Protein AF-A0A0G1M0Q3-F1 (afdb_monomer_lite)

Sequence (100 aa):
MPIDRPAWVKDKKVADDFEAIQVKRWDDYKDFKTDDGCYALIKIHWDRGEIGVAICDYSHTILKEFVGRRPQDLYTAIFDYSEKHSKNWFKRLDHAAYLG

Radius of gyration: 18.29 Å; chains: 1; bounding box: 44×38×35 Å

Foldseek 3Di:
DFDPDDPVCPPPDDDPPDTDDDDDDDDCVPNDDDDQAWAWDWDQPPVVCKIKIFTAHPVRDGPDIDIGNDLVVRLVVVVVVCVVVVGPRDPDPVRSVVSD

Secondary structure (DSSP, 8-state):
-EEPPPGGGTTS---TT--EE-PPPP-TTTT----SS-EEEEEEETTTTEEEEEEE-TT--EEEEEEESSHHHHHHHHHHHHHHTT--S-SSHHHHGGG-

Structure (mmCIF, N/CA/C/O backbone):
data_AF-A0A0G1M0Q3-F1
#
_entry.id   AF-A0A0G1M0Q3-F1
#
loop_
_atom_site.group_PDB
_atom_site.id
_atom_site.type_symbol
_atom_site.label_atom_id
_atom_site.label_alt_id
_atom_site.label_comp_id
_atom_site.label_asym_id
_atom_site.label_entity_id
_atom_site.label_seq_id
_atom_site.pdbx_PDB_ins_code
_atom_site.Cartn_x
_atom_site.Cartn_y
_atom_site.Cartn_z
_atom_site.occupancy
_atom_site.B_iso_or_equiv
_atom_site.auth_seq_id
_atom_site.auth_comp_id
_atom_site.auth_asym_id
_atom_site.auth_atom_id
_atom_site.pdbx_PDB_model_num
ATOM 1 N N . MET A 1 1 ? 23.450 9.496 4.280 1.00 64.94 1 MET A N 1
ATOM 2 C CA . MET A 1 1 ? 24.601 10.207 3.689 1.00 64.94 1 MET A CA 1
ATOM 3 C C . MET A 1 1 ? 24.497 10.028 2.187 1.00 64.94 1 MET A C 1
ATOM 5 O O . MET A 1 1 ? 24.170 8.908 1.788 1.00 64.94 1 MET A O 1
ATOM 9 N N . PRO A 1 2 ? 24.706 11.085 1.392 1.00 73.69 2 PRO A N 1
ATOM 10 C CA . PRO A 1 2 ? 24.759 10.965 -0.058 1.00 73.69 2 PRO A CA 1
ATOM 11 C C . PRO A 1 2 ? 25.852 9.972 -0.467 1.00 73.69 2 PRO A C 1
ATOM 13 O O . PRO A 1 2 ? 26.902 9.916 0.175 1.00 73.69 2 PRO A O 1
ATOM 16 N N . ILE A 1 3 ? 25.589 9.180 -1.501 1.00 84.56 3 ILE A N 1
ATOM 17 C CA . ILE A 1 3 ? 26.564 8.282 -2.127 1.00 84.56 3 ILE A CA 1
ATOM 18 C C . ILE A 1 3 ? 26.848 8.720 -3.559 1.00 84.56 3 ILE A C 1
ATOM 20 O O . ILE A 1 3 ? 26.095 9.499 -4.151 1.00 84.56 3 ILE A O 1
ATOM 24 N N . ASP A 1 4 ? 27.930 8.189 -4.123 1.00 86.81 4 ASP A N 1
ATOM 25 C CA . ASP A 1 4 ? 28.280 8.420 -5.519 1.00 86.81 4 ASP A CA 1
ATOM 26 C C . ASP A 1 4 ? 27.137 8.031 -6.458 1.00 86.81 4 ASP A C 1
ATOM 28 O O . ASP A 1 4 ? 26.412 7.052 -6.243 1.00 86.81 4 ASP A O 1
ATOM 32 N N . ARG A 1 5 ? 26.997 8.802 -7.542 1.00 83.44 5 ARG A N 1
ATOM 33 C CA . ARG A 1 5 ? 25.952 8.571 -8.540 1.00 83.44 5 ARG A CA 1
ATOM 34 C C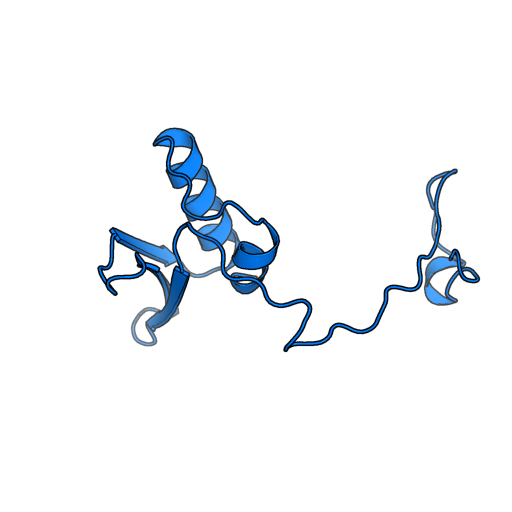 . ARG A 1 5 ? 26.075 7.152 -9.112 1.00 83.44 5 ARG A C 1
ATOM 36 O O . ARG A 1 5 ? 27.122 6.811 -9.677 1.00 83.44 5 ARG A O 1
ATOM 43 N N . PRO A 1 6 ? 25.013 6.333 -9.025 1.00 85.19 6 PRO A N 1
ATOM 44 C CA . PRO A 1 6 ? 25.081 4.960 -9.485 1.00 85.19 6 PRO A CA 1
ATOM 45 C C . PRO A 1 6 ? 25.230 4.898 -11.008 1.00 85.19 6 PRO A C 1
ATOM 47 O O . PRO A 1 6 ? 24.746 5.755 -11.748 1.00 85.19 6 PRO A O 1
ATOM 50 N N . ALA A 1 7 ? 25.925 3.862 -11.486 1.00 86.38 7 ALA A N 1
ATOM 51 C CA . ALA A 1 7 ? 26.364 3.771 -12.879 1.00 86.38 7 ALA A CA 1
ATOM 52 C C . ALA A 1 7 ? 25.221 3.844 -13.906 1.00 86.38 7 ALA A C 1
ATOM 54 O O . ALA A 1 7 ? 25.419 4.390 -14.986 1.00 86.38 7 ALA A O 1
ATOM 55 N N . TRP A 1 8 ? 24.031 3.353 -13.553 1.00 85.94 8 TRP A N 1
ATOM 56 C CA . TRP A 1 8 ? 22.853 3.316 -14.425 1.00 85.94 8 TRP A CA 1
ATOM 57 C C . TRP A 1 8 ? 22.203 4.689 -14.675 1.00 85.94 8 TRP A C 1
ATOM 59 O O . TRP A 1 8 ? 21.345 4.804 -15.545 1.00 85.94 8 TRP A O 1
ATOM 69 N N . VAL A 1 9 ? 22.597 5.717 -13.915 1.00 87.62 9 VAL A N 1
ATOM 70 C CA . VAL A 1 9 ? 22.051 7.084 -14.018 1.00 87.62 9 VAL A CA 1
ATOM 71 C C . VAL A 1 9 ? 22.990 8.006 -14.802 1.00 87.62 9 VAL A C 1
ATOM 73 O O . VAL A 1 9 ? 22.624 9.125 -15.145 1.00 87.62 9 VAL A O 1
ATOM 76 N N . LYS A 1 10 ? 24.214 7.555 -15.109 1.00 81.69 10 LYS A N 1
ATOM 77 C CA . LYS A 1 10 ? 25.269 8.391 -15.707 1.00 81.69 10 LYS A CA 1
ATOM 78 C C . LYS A 1 10 ? 24.886 8.996 -17.060 1.00 81.69 10 LYS A C 1
ATOM 80 O O . LYS A 1 10 ? 25.366 10.071 -17.394 1.00 81.69 10 LYS A O 1
ATOM 85 N N . ASP A 1 11 ? 24.044 8.312 -17.825 1.00 89.19 11 ASP A N 1
ATOM 86 C CA . ASP A 1 11 ? 23.584 8.701 -19.159 1.00 89.19 11 ASP A CA 1
ATOM 87 C C . ASP A 1 11 ? 22.171 9.317 -19.155 1.00 89.19 11 ASP A C 1
ATOM 89 O O . ASP A 1 11 ? 21.600 9.573 -20.217 1.00 89.19 11 ASP A O 1
ATOM 93 N N . LYS A 1 12 ? 21.576 9.540 -17.975 1.00 88.12 12 LYS A N 1
ATOM 94 C CA . LYS A 1 12 ? 20.202 10.036 -17.834 1.00 88.12 12 LYS A CA 1
ATOM 95 C C . LYS A 1 12 ? 20.182 11.529 -17.521 1.00 88.12 12 LYS A C 1
ATOM 97 O O . LYS A 1 12 ? 21.043 12.049 -16.816 1.00 88.12 12 LYS A O 1
ATOM 102 N N . LYS A 1 13 ? 19.156 12.222 -18.024 1.00 93.44 13 LYS A N 1
ATOM 103 C CA . LYS A 1 13 ? 18.840 13.582 -17.569 1.00 93.44 13 LYS A CA 1
ATOM 104 C C . LYS A 1 13 ? 18.267 13.486 -16.157 1.00 93.44 13 LYS A C 1
ATOM 106 O O . LYS A 1 13 ? 17.294 12.764 -15.951 1.00 93.44 13 LYS A O 1
ATOM 111 N N . VAL A 1 14 ? 18.874 14.196 -15.215 1.00 91.94 14 VAL A N 1
ATOM 112 C CA . VAL A 1 14 ? 18.458 14.245 -13.808 1.00 91.94 14 VAL A CA 1
ATOM 113 C C . VAL A 1 14 ? 18.137 15.679 -13.403 1.00 91.94 14 VAL A C 1
ATOM 115 O O . VAL A 1 14 ? 18.565 16.614 -14.079 1.00 91.94 14 VAL A O 1
ATOM 118 N N . ALA A 1 15 ? 17.373 15.838 -12.324 1.00 92.00 15 ALA A N 1
ATOM 119 C CA . ALA A 1 15 ? 17.126 17.136 -11.706 1.00 92.00 15 ALA A CA 1
ATOM 120 C C . ALA A 1 15 ? 18.410 17.710 -11.074 1.00 92.00 15 ALA A C 1
ATOM 122 O O . ALA A 1 15 ? 19.343 16.961 -10.763 1.00 92.00 15 ALA A O 1
ATOM 123 N N . ASP A 1 16 ? 18.447 19.029 -10.877 1.00 90.50 16 ASP A N 1
ATOM 124 C CA . ASP A 1 16 ? 19.617 19.739 -10.337 1.00 90.50 16 ASP A CA 1
ATOM 125 C C . ASP A 1 16 ? 19.947 19.324 -8.893 1.00 90.50 16 ASP A C 1
ATOM 127 O O . ASP A 1 16 ? 21.110 19.320 -8.492 1.00 90.50 16 ASP A O 1
ATOM 131 N N . ASP A 1 17 ? 18.935 18.912 -8.134 1.00 90.56 17 ASP A N 1
ATOM 132 C CA . ASP A 1 17 ? 19.008 18.455 -6.746 1.00 90.56 17 ASP A CA 1
ATOM 133 C C . ASP A 1 17 ? 19.084 16.923 -6.610 1.00 90.56 17 ASP A C 1
ATOM 135 O O . ASP A 1 17 ? 18.909 16.382 -5.520 1.00 90.56 17 ASP A O 1
ATOM 139 N N . PHE A 1 18 ? 19.365 16.199 -7.700 1.00 90.81 18 PHE A N 1
ATOM 140 C CA . PHE A 1 18 ? 19.455 14.743 -7.654 1.00 90.81 18 PHE A CA 1
ATOM 141 C C . PHE A 1 18 ? 20.575 14.262 -6.719 1.00 90.81 18 PHE A C 1
ATOM 143 O O . PHE A 1 18 ? 21.768 14.453 -6.989 1.00 90.81 18 PHE A O 1
ATOM 150 N N . GLU A 1 19 ? 20.182 13.516 -5.687 1.00 92.25 19 GLU A N 1
ATOM 151 C CA . GLU A 1 19 ? 21.076 12.796 -4.789 1.00 92.25 19 GLU A CA 1
ATOM 152 C C . GLU A 1 19 ? 20.736 11.302 -4.718 1.00 92.25 19 GLU A C 1
ATOM 154 O O . GLU A 1 19 ? 19.577 10.889 -4.742 1.00 92.25 19 GLU A O 1
ATOM 159 N N . ALA A 1 20 ? 21.771 10.468 -4.612 1.00 88.31 20 ALA A N 1
ATOM 160 C CA . ALA A 1 20 ? 21.609 9.062 -4.275 1.00 88.31 20 ALA A CA 1
ATOM 161 C C . ALA A 1 20 ? 21.786 8.904 -2.762 1.00 88.31 20 ALA A C 1
ATOM 163 O O . ALA A 1 20 ? 22.830 9.258 -2.214 1.00 88.31 20 ALA A O 1
ATOM 164 N N . ILE A 1 21 ? 20.774 8.370 -2.080 1.00 90.38 21 ILE A N 1
ATOM 165 C CA . ILE A 1 21 ? 20.776 8.208 -0.623 1.00 90.38 21 ILE A CA 1
ATOM 166 C C . ILE A 1 21 ? 20.932 6.728 -0.285 1.00 90.38 21 ILE A C 1
ATOM 168 O O . ILE A 1 21 ? 20.082 5.907 -0.632 1.00 90.38 21 ILE A O 1
ATOM 172 N N . GLN A 1 22 ? 21.987 6.381 0.455 1.00 87.81 22 GLN A N 1
ATOM 173 C CA . GLN A 1 22 ? 22.088 5.054 1.056 1.00 87.81 22 GLN A CA 1
ATOM 174 C C . GLN A 1 22 ? 21.140 4.966 2.254 1.00 87.81 22 GLN A C 1
ATOM 176 O O . GLN A 1 22 ? 21.376 5.585 3.297 1.00 87.81 22 GLN A O 1
ATOM 181 N N . VAL A 1 23 ? 20.077 4.179 2.108 1.00 87.06 23 VAL A N 1
ATOM 182 C CA . VAL A 1 23 ? 19.142 3.888 3.198 1.00 87.06 23 VAL A CA 1
ATOM 183 C C . VAL A 1 23 ? 19.727 2.840 4.145 1.00 87.06 23 VAL A C 1
ATOM 185 O O . VAL A 1 23 ? 20.525 1.984 3.744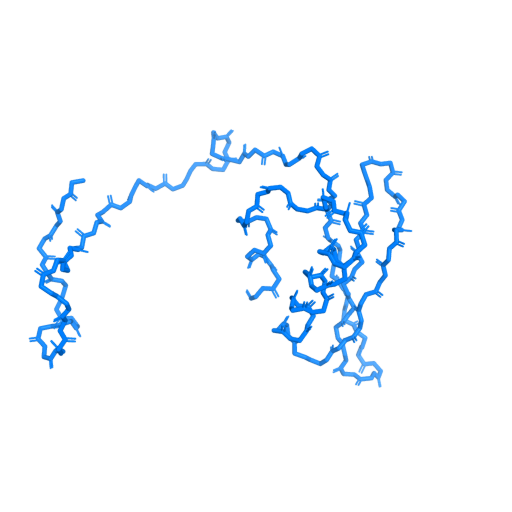 1.00 87.06 23 VAL A O 1
ATOM 188 N N . LYS A 1 24 ? 19.345 2.917 5.425 1.00 87.38 24 LYS A N 1
ATOM 189 C CA . LYS A 1 24 ? 19.653 1.860 6.392 1.00 87.38 24 LYS A CA 1
ATOM 190 C C . LYS A 1 24 ? 18.930 0.583 5.973 1.00 87.38 24 LYS A C 1
ATOM 192 O O . LYS A 1 24 ? 17.837 0.638 5.414 1.00 87.38 24 LYS A O 1
ATOM 197 N N . ARG A 1 25 ? 19.547 -0.562 6.252 1.00 84.62 25 ARG A N 1
ATOM 198 C CA . ARG A 1 25 ? 18.887 -1.853 6.065 1.00 84.62 25 ARG A CA 1
ATOM 199 C C . ARG A 1 25 ? 17.695 -1.934 7.020 1.00 84.62 25 ARG A C 1
ATOM 201 O O . ARG A 1 25 ? 17.870 -1.653 8.202 1.00 84.62 25 ARG A O 1
ATOM 208 N N . TRP A 1 26 ? 16.539 -2.311 6.482 1.00 80.31 26 TRP A N 1
ATOM 209 C CA . TRP A 1 26 ? 15.324 -2.566 7.250 1.00 80.31 26 TRP A CA 1
ATOM 210 C C . TRP A 1 26 ? 15.551 -3.679 8.284 1.00 80.31 26 TRP A C 1
ATOM 212 O O . TRP A 1 26 ? 16.121 -4.723 7.953 1.00 80.31 26 TRP A O 1
ATOM 222 N N . ASP A 1 27 ? 15.125 -3.435 9.521 1.00 85.19 27 ASP A N 1
ATOM 223 C CA . ASP A 1 27 ? 15.088 -4.390 10.628 1.00 85.19 27 ASP A CA 1
ATOM 224 C C . ASP A 1 27 ? 13.623 -4.712 10.958 1.00 85.19 27 ASP A C 1
ATOM 226 O O . ASP A 1 27 ? 12.918 -3.898 11.556 1.00 85.19 27 ASP A O 1
ATOM 230 N N . ASP A 1 28 ? 13.167 -5.915 10.593 1.00 75.31 28 ASP A N 1
ATOM 231 C CA . ASP A 1 28 ? 11.774 -6.354 10.767 1.00 75.31 28 ASP A CA 1
ATOM 232 C C . ASP A 1 28 ? 11.265 -6.254 12.211 1.00 75.31 28 ASP A C 1
ATOM 234 O O . ASP A 1 28 ? 10.069 -6.082 12.426 1.00 75.31 28 ASP A O 1
ATOM 238 N N . TYR A 1 29 ? 12.147 -6.334 13.211 1.00 69.12 29 TYR A N 1
ATOM 239 C CA . TYR A 1 29 ? 11.751 -6.237 14.615 1.00 69.12 29 TYR A CA 1
ATOM 240 C C . TYR A 1 29 ? 11.675 -4.797 15.124 1.00 69.12 29 TYR A C 1
ATOM 242 O O . TYR A 1 29 ? 10.914 -4.524 16.051 1.00 69.12 29 TYR A O 1
ATOM 250 N N . LYS A 1 30 ? 12.485 -3.882 14.577 1.00 74.00 30 LYS A N 1
ATOM 251 C CA . LYS A 1 30 ? 12.587 -2.498 15.078 1.00 74.00 30 LYS A CA 1
ATOM 252 C C . LYS A 1 30 ? 11.825 -1.485 14.234 1.00 74.00 30 LYS A C 1
ATOM 254 O O . LYS A 1 30 ? 11.330 -0.497 14.778 1.00 74.00 30 LYS A O 1
ATOM 259 N N . ASP A 1 31 ? 11.756 -1.715 12.929 1.00 72.62 31 ASP A N 1
ATOM 260 C CA . ASP A 1 31 ? 11.200 -0.766 11.966 1.00 72.62 31 ASP A CA 1
ATOM 261 C C . ASP A 1 31 ? 9.735 -1.080 11.626 1.00 72.62 31 ASP A C 1
ATOM 263 O O . ASP A 1 31 ? 8.970 -0.175 11.261 1.00 72.62 31 ASP A O 1
ATOM 267 N N . PHE A 1 32 ? 9.302 -2.332 11.830 1.00 71.75 32 PHE A N 1
ATOM 268 C CA . PHE A 1 32 ? 7.889 -2.683 11.769 1.00 71.75 32 PHE A CA 1
ATOM 269 C C . PHE A 1 32 ? 7.128 -1.953 12.875 1.00 71.75 32 PHE A C 1
ATOM 271 O O . PHE A 1 32 ? 7.419 -2.093 14.063 1.00 71.75 32 PHE A O 1
ATOM 278 N N . LYS A 1 33 ? 6.109 -1.183 12.491 1.00 68.69 33 LYS A N 1
ATOM 279 C CA . LYS A 1 33 ? 5.124 -0.681 13.453 1.00 68.69 33 LYS A CA 1
ATOM 280 C C . LYS A 1 33 ? 3.749 -0.944 12.895 1.00 68.69 33 LYS A C 1
ATOM 282 O O . LYS A 1 33 ? 3.477 -0.602 11.749 1.00 68.69 33 LYS A O 1
ATOM 287 N N . THR A 1 34 ? 2.891 -1.511 13.720 1.00 62.66 34 THR A N 1
ATOM 288 C CA . THR A 1 34 ? 1.481 -1.653 13.395 1.00 62.66 34 THR A CA 1
ATOM 289 C C . THR A 1 34 ? 0.870 -0.268 13.219 1.00 62.66 34 THR A C 1
ATOM 291 O O . THR A 1 34 ? 1.135 0.643 14.005 1.00 62.66 34 THR A O 1
ATOM 294 N N . ASP A 1 35 ? 0.080 -0.110 12.166 1.00 66.44 35 ASP A N 1
ATOM 295 C CA . ASP A 1 35 ? -0.849 1.006 12.066 1.00 66.44 35 ASP A CA 1
ATOM 296 C C . ASP A 1 35 ? -1.927 0.785 13.140 1.00 66.44 35 ASP A C 1
ATOM 298 O O . ASP A 1 35 ? -2.131 -0.332 13.603 1.00 66.44 35 ASP A O 1
ATOM 302 N N . ASP A 1 36 ? -2.574 1.835 13.608 1.00 68.31 36 ASP A N 1
ATOM 303 C CA . ASP A 1 36 ? -3.735 1.744 14.494 1.00 68.31 36 ASP A CA 1
ATOM 304 C C . ASP A 1 36 ? -5.054 1.832 13.695 1.00 68.31 36 ASP A C 1
ATOM 306 O O . ASP A 1 36 ? -6.134 1.962 14.271 1.00 68.31 36 ASP A O 1
ATOM 310 N N . GLY A 1 37 ? -4.962 1.769 12.360 1.00 78.06 37 GLY A N 1
ATOM 311 C CA . GLY A 1 37 ? -6.073 1.698 11.411 1.00 78.06 37 GLY A CA 1
ATOM 312 C C . GLY A 1 37 ? -6.600 0.279 11.149 1.00 78.06 37 GLY A C 1
ATOM 313 O O . GLY A 1 37 ? -7.167 -0.376 12.021 1.00 78.06 37 GLY A O 1
ATOM 314 N N . CYS A 1 38 ? -6.500 -0.169 9.901 1.00 85.31 38 CYS A N 1
ATOM 315 C CA . CYS A 1 38 ? -6.978 -1.466 9.422 1.00 85.31 38 CYS A CA 1
ATOM 316 C C . CYS A 1 38 ? -5.831 -2.280 8.809 1.00 85.31 38 CYS A C 1
ATOM 318 O O . CYS A 1 38 ? -4.748 -1.760 8.542 1.00 85.31 38 CYS A O 1
ATOM 320 N N . TYR A 1 39 ? -6.084 -3.561 8.544 1.00 84.44 39 TYR A N 1
ATOM 321 C CA . TYR A 1 39 ? -5.198 -4.401 7.737 1.00 84.44 39 TYR A CA 1
ATOM 322 C C . TYR A 1 39 ? -5.917 -4.927 6.493 1.00 84.44 39 TYR A C 1
ATOM 324 O O . TYR A 1 39 ? -7.147 -4.967 6.441 1.00 84.44 39 TYR A O 1
ATOM 332 N N . ALA A 1 40 ? -5.144 -5.324 5.483 1.00 87.94 40 ALA A N 1
ATOM 333 C CA . ALA A 1 40 ? -5.665 -5.885 4.243 1.00 87.94 40 ALA A CA 1
ATOM 334 C C . ALA A 1 40 ? -5.428 -7.401 4.176 1.00 87.94 40 ALA A C 1
ATOM 336 O O . ALA A 1 40 ? -4.346 -7.884 4.510 1.00 87.94 40 ALA A O 1
ATOM 337 N N . LEU A 1 41 ? -6.428 -8.148 3.711 1.00 89.12 41 LEU A N 1
ATOM 338 C CA . LEU A 1 41 ? -6.299 -9.547 3.304 1.00 89.12 41 LEU A CA 1
ATOM 339 C C . LEU A 1 41 ? -6.430 -9.640 1.793 1.00 89.12 41 LEU A C 1
ATOM 341 O O . LEU A 1 41 ? -7.334 -9.041 1.220 1.00 89.12 41 LEU A O 1
ATOM 345 N N . ILE A 1 42 ? -5.566 -10.428 1.162 1.00 91.06 42 ILE A N 1
ATOM 346 C CA . ILE A 1 42 ? -5.559 -10.614 -0.288 1.00 91.06 42 ILE A CA 1
ATOM 347 C C . ILE A 1 42 ? -5.989 -12.046 -0.602 1.00 91.06 42 ILE A C 1
ATOM 349 O O . ILE A 1 42 ? -5.473 -13.004 -0.025 1.00 91.06 42 ILE A O 1
ATOM 353 N N . LYS A 1 43 ? -6.926 -12.197 -1.536 1.00 92.12 43 LYS A N 1
ATOM 354 C CA . LYS A 1 43 ? -7.407 -13.484 -2.041 1.00 92.12 43 LYS A CA 1
ATOM 355 C C . LYS A 1 43 ? -7.398 -13.481 -3.561 1.00 92.12 43 LYS A C 1
ATOM 357 O O . LYS A 1 43 ? -7.840 -12.528 -4.185 1.00 92.12 43 LYS A O 1
ATOM 362 N N . ILE A 1 44 ? -6.954 -14.577 -4.167 1.00 93.69 44 ILE A N 1
ATOM 363 C CA . ILE A 1 44 ? -7.053 -14.767 -5.618 1.00 93.69 44 ILE A CA 1
ATOM 364 C C . ILE A 1 44 ? -8.339 -15.543 -5.926 1.00 93.69 44 ILE A C 1
ATOM 366 O O . ILE A 1 44 ? -8.555 -16.645 -5.416 1.00 93.69 44 ILE A O 1
ATOM 370 N N . HIS A 1 45 ? -9.194 -14.965 -6.765 1.00 93.00 45 HIS A N 1
ATOM 371 C CA . HIS A 1 45 ? -10.381 -15.589 -7.343 1.00 93.00 45 HIS A CA 1
ATOM 372 C C . HIS A 1 45 ? -10.014 -16.226 -8.684 1.00 93.00 45 HIS A C 1
ATOM 374 O O . HIS A 1 45 ? -10.155 -15.618 -9.747 1.00 93.00 45 HIS A O 1
ATOM 380 N N . TRP A 1 46 ? -9.497 -17.454 -8.628 1.00 93.25 46 TRP A N 1
ATOM 381 C CA . TRP A 1 46 ? -9.022 -18.198 -9.801 1.00 93.25 46 TRP A CA 1
ATOM 382 C C . TRP A 1 46 ? -10.102 -18.445 -10.859 1.00 93.25 46 TRP A C 1
ATOM 384 O O . TRP A 1 46 ? -9.802 -18.473 -12.046 1.00 93.25 46 TRP A O 1
ATOM 394 N N . ASP A 1 47 ? -11.354 -18.582 -10.429 1.00 94.69 47 ASP A N 1
ATOM 395 C CA . ASP A 1 47 ? -12.532 -18.757 -11.279 1.00 94.69 47 ASP A CA 1
ATOM 396 C C . ASP A 1 47 ? -12.783 -17.556 -12.201 1.00 94.69 47 ASP A C 1
ATOM 398 O O . ASP A 1 47 ? -13.251 -17.721 -13.327 1.00 94.69 47 ASP A O 1
ATOM 402 N N . ARG A 1 48 ? -12.445 -16.349 -11.736 1.00 94.00 48 ARG A N 1
ATOM 403 C CA . ARG A 1 48 ? -12.670 -15.086 -12.456 1.00 94.00 48 ARG A CA 1
ATOM 404 C C . ARG A 1 48 ? -11.386 -14.419 -12.945 1.00 94.00 48 ARG A C 1
ATOM 406 O O . ARG A 1 48 ? -11.452 -13.469 -13.726 1.00 94.00 48 ARG A O 1
ATOM 413 N N . GLY A 1 49 ? -10.225 -14.914 -12.512 1.00 92.25 49 GLY A N 1
ATOM 414 C CA . GLY A 1 49 ? -8.932 -14.278 -12.756 1.00 92.25 49 GLY A CA 1
ATOM 415 C C . GLY A 1 49 ? -8.830 -12.906 -12.085 1.00 92.25 49 GLY A C 1
ATOM 416 O O . GLY A 1 49 ? -8.292 -11.971 -12.674 1.00 92.25 49 GLY A O 1
ATOM 417 N N . GLU A 1 50 ? -9.402 -12.771 -10.888 1.00 96.19 50 GLU A N 1
ATOM 418 C CA . GLU A 1 50 ? -9.474 -11.515 -10.134 1.00 96.19 50 GLU A CA 1
ATOM 419 C C . GLU A 1 50 ? -8.753 -11.635 -8.790 1.00 96.19 50 GLU A C 1
ATOM 421 O O . GLU A 1 50 ? -8.562 -12.726 -8.252 1.00 96.19 50 GLU A O 1
ATOM 426 N N . ILE A 1 51 ? -8.379 -10.495 -8.226 1.00 94.44 51 ILE A N 1
ATOM 427 C CA . ILE 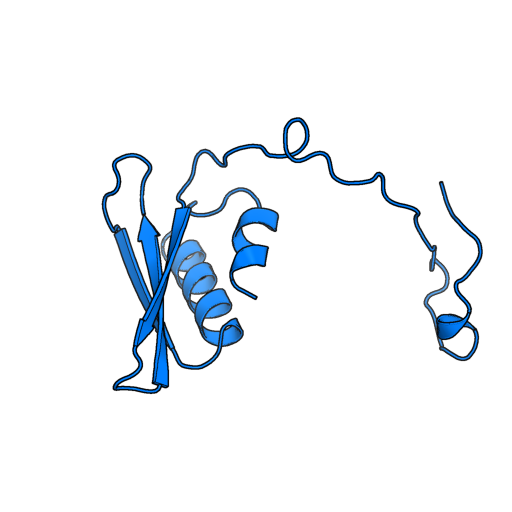A 1 51 ? -7.827 -10.348 -6.886 1.00 94.44 51 ILE A CA 1
ATOM 428 C C . ILE A 1 51 ? -8.898 -9.660 -6.036 1.00 94.44 51 ILE A C 1
ATOM 430 O O . ILE A 1 51 ? -9.442 -8.630 -6.433 1.00 94.44 51 ILE A O 1
ATOM 434 N N . GLY A 1 52 ? -9.211 -10.243 -4.885 1.00 94.44 52 GLY A N 1
ATOM 435 C CA . GLY A 1 52 ? -10.010 -9.643 -3.826 1.00 94.44 52 GLY A CA 1
ATOM 436 C C . GLY A 1 52 ? -9.099 -9.098 -2.730 1.00 94.44 52 GLY A C 1
ATOM 437 O O . GLY A 1 52 ? -8.187 -9.790 -2.279 1.00 94.44 52 GLY A O 1
ATOM 438 N N . VAL A 1 53 ? -9.342 -7.864 -2.300 1.00 94.12 53 VAL A N 1
ATOM 439 C CA . VAL A 1 53 ? -8.660 -7.213 -1.180 1.00 94.12 53 VAL A CA 1
ATOM 440 C C . VAL A 1 53 ? -9.703 -6.819 -0.145 1.00 94.12 53 VAL A C 1
ATOM 442 O O . VAL A 1 53 ? -10.534 -5.945 -0.392 1.00 94.12 53 VAL A O 1
ATOM 445 N N . ALA A 1 54 ? -9.663 -7.461 1.019 1.00 93.31 54 ALA A N 1
ATOM 446 C CA . ALA A 1 54 ? -10.561 -7.183 2.128 1.00 93.31 54 ALA A CA 1
ATOM 447 C C . ALA A 1 54 ? -9.887 -6.288 3.173 1.00 93.31 54 ALA A C 1
ATOM 449 O O . ALA A 1 54 ? -8.827 -6.629 3.692 1.00 93.31 54 ALA A O 1
ATOM 450 N N . ILE A 1 55 ? -10.524 -5.171 3.515 1.00 91.81 55 ILE A N 1
ATOM 451 C CA . ILE A 1 55 ? -10.113 -4.280 4.602 1.00 91.81 55 ILE A CA 1
ATOM 452 C C . ILE A 1 55 ? -10.749 -4.770 5.899 1.0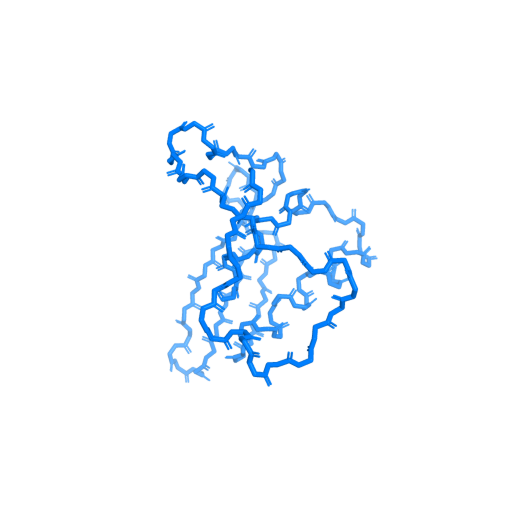0 91.81 55 ILE A C 1
ATOM 454 O O . ILE A 1 55 ? -11.974 -4.889 5.976 1.00 91.81 55 ILE A O 1
ATOM 458 N N . CYS A 1 56 ? -9.923 -5.036 6.906 1.00 89.44 56 CYS A N 1
ATOM 459 C CA . CYS A 1 56 ? -10.327 -5.626 8.176 1.00 89.44 56 CYS A CA 1
ATOM 460 C C . CYS A 1 56 ? -9.926 -4.742 9.361 1.00 89.44 56 CYS A C 1
ATOM 462 O O . CYS A 1 56 ? -8.851 -4.139 9.355 1.00 89.44 56 CYS A O 1
ATOM 464 N N . ASP A 1 57 ? -10.767 -4.701 10.393 1.00 87.75 57 ASP A N 1
ATOM 465 C CA . ASP A 1 57 ? -10.380 -4.131 11.686 1.00 87.75 57 ASP A CA 1
ATOM 466 C C . ASP A 1 57 ? -9.558 -5.125 12.528 1.00 87.75 57 ASP A C 1
ATOM 468 O O . ASP A 1 57 ? -9.471 -6.313 12.219 1.00 87.75 57 ASP A O 1
ATOM 472 N N . TYR A 1 58 ? -8.978 -4.657 13.635 1.00 83.50 58 TYR A N 1
ATOM 473 C CA . TYR A 1 58 ? -8.193 -5.492 14.556 1.00 83.50 58 TYR A CA 1
ATOM 474 C C . TYR A 1 58 ? -9.007 -6.535 15.341 1.00 83.50 58 TYR A C 1
ATOM 476 O O . TYR A 1 58 ? -8.418 -7.349 16.047 1.00 83.50 58 TYR A O 1
ATOM 484 N N . SER A 1 59 ? -10.337 -6.546 15.204 1.00 87.31 59 SER A N 1
ATOM 485 C CA . SER A 1 59 ? -11.207 -7.615 15.719 1.00 87.31 59 SER A CA 1
ATOM 486 C C . SER A 1 59 ? -11.491 -8.684 14.657 1.00 87.31 59 SER A C 1
ATOM 488 O O . SER A 1 59 ? -12.357 -9.533 14.855 1.00 87.31 59 SER A O 1
ATOM 490 N N . HIS A 1 60 ? -10.762 -8.652 13.536 1.00 85.44 60 HIS A N 1
ATOM 491 C CA . HIS A 1 60 ? -10.918 -9.538 12.383 1.00 85.44 60 HIS A CA 1
ATOM 492 C C . HIS A 1 60 ? -12.261 -9.394 11.651 1.00 85.44 60 HIS A C 1
ATOM 494 O O . HIS A 1 60 ? -12.670 -10.291 10.910 1.00 85.44 60 HIS A O 1
ATOM 500 N N . THR A 1 61 ? -12.940 -8.255 11.807 1.00 91.38 61 THR A N 1
ATOM 501 C CA . THR A 1 61 ? -14.175 -7.962 11.076 1.00 91.38 61 THR A CA 1
ATOM 502 C C . THR A 1 61 ? -13.840 -7.427 9.690 1.00 91.38 61 THR A C 1
ATOM 504 O O . THR A 1 61 ? -13.138 -6.424 9.562 1.00 91.38 61 THR A O 1
ATOM 507 N N . ILE A 1 62 ? -14.387 -8.049 8.641 1.00 92.75 62 ILE A N 1
ATOM 508 C CA . ILE A 1 62 ? -14.288 -7.528 7.272 1.00 92.75 62 ILE A CA 1
ATOM 509 C C . ILE A 1 62 ? -15.196 -6.302 7.144 1.00 92.75 62 ILE A C 1
ATOM 511 O O . ILE A 1 62 ? -16.418 -6.400 7.253 1.00 92.75 62 ILE A O 1
ATOM 515 N N . LEU A 1 63 ? -14.600 -5.144 6.876 1.00 93.00 63 LEU A N 1
ATOM 516 C CA . LEU A 1 63 ? -15.310 -3.880 6.695 1.00 93.00 63 LEU A CA 1
ATOM 517 C C . LEU A 1 63 ? -15.768 -3.700 5.245 1.00 93.00 63 LEU A C 1
ATOM 519 O O . LEU A 1 63 ? -16.890 -3.247 4.998 1.00 93.00 63 LEU A O 1
ATOM 523 N N . LYS A 1 64 ? -14.888 -4.034 4.292 1.00 95.31 64 LYS A N 1
ATOM 524 C CA . LYS A 1 64 ? -15.121 -3.968 2.842 1.00 95.31 64 LYS A CA 1
ATOM 525 C C . LYS A 1 64 ? -14.236 -4.950 2.090 1.00 95.31 64 LYS A C 1
ATOM 527 O O . LYS A 1 64 ? -13.144 -5.256 2.546 1.00 95.31 64 LYS A O 1
ATOM 532 N N . GLU A 1 65 ? -14.697 -5.370 0.918 1.00 95.44 65 GLU A N 1
ATOM 533 C CA . GLU A 1 65 ? -13.914 -6.105 -0.075 1.00 95.44 65 GLU A CA 1
ATOM 534 C C . GLU A 1 65 ? -13.922 -5.325 -1.392 1.00 95.44 65 GLU A C 1
ATOM 536 O O . GLU A 1 65 ? -14.961 -4.816 -1.819 1.00 95.44 65 GLU A O 1
ATOM 541 N N . PHE A 1 66 ? -12.755 -5.234 -2.017 1.00 95.00 66 PHE A N 1
ATOM 542 C CA . PHE A 1 66 ? -12.540 -4.652 -3.333 1.00 95.00 66 PHE A CA 1
ATOM 543 C C . PHE A 1 66 ? -12.057 -5.762 -4.255 1.00 95.00 66 PHE A C 1
ATOM 545 O O . PHE A 1 66 ? -11.136 -6.489 -3.897 1.00 95.00 66 PHE A O 1
ATOM 552 N N . VAL A 1 67 ? -12.670 -5.908 -5.427 1.00 96.31 67 VAL A N 1
ATOM 553 C CA . VAL A 1 67 ? -12.323 -6.968 -6.382 1.00 96.31 67 VAL A CA 1
ATOM 554 C C . VAL A 1 67 ? -11.952 -6.342 -7.716 1.00 96.31 67 VAL A C 1
ATOM 556 O O . VAL A 1 67 ? -12.643 -5.449 -8.203 1.00 96.31 67 VAL A O 1
ATOM 559 N N . GLY A 1 68 ? -10.853 -6.802 -8.305 1.00 94.69 68 GLY A N 1
ATOM 560 C CA . GLY A 1 68 ? -10.339 -6.268 -9.557 1.00 94.69 68 GLY A CA 1
ATOM 561 C C . GLY A 1 68 ? -9.228 -7.132 -10.136 1.00 94.69 68 GLY A C 1
ATOM 562 O O . GLY A 1 68 ? -8.721 -8.043 -9.490 1.00 94.69 68 GLY A O 1
ATOM 563 N N . ARG A 1 69 ? -8.844 -6.863 -11.384 1.00 92.44 69 ARG A N 1
ATOM 564 C CA . ARG A 1 69 ? -7.807 -7.649 -12.075 1.00 92.44 69 ARG A CA 1
ATOM 565 C C . ARG A 1 69 ? -6.395 -7.135 -11.834 1.00 92.44 69 ARG A C 1
ATOM 567 O O . ARG A 1 69 ? -5.459 -7.926 -11.851 1.00 92.44 69 ARG A O 1
ATOM 574 N N . ARG A 1 70 ? -6.233 -5.820 -11.663 1.00 90.69 70 ARG A N 1
ATOM 575 C CA . ARG A 1 70 ? -4.921 -5.192 -11.492 1.00 90.69 70 ARG A CA 1
ATOM 576 C C . ARG A 1 70 ? -4.754 -4.686 -10.060 1.00 90.69 70 ARG A C 1
ATOM 578 O O . ARG A 1 70 ? -5.667 -4.026 -9.560 1.00 90.69 70 ARG A O 1
ATOM 585 N N . PRO A 1 71 ? -3.591 -4.915 -9.434 1.00 88.25 71 PRO A N 1
ATOM 586 C CA . PRO A 1 71 ? -3.289 -4.371 -8.112 1.00 88.25 71 PRO A CA 1
ATOM 587 C C . PRO A 1 71 ? -3.433 -2.842 -8.047 1.00 88.25 71 PRO A C 1
ATOM 589 O O . PRO A 1 71 ? -3.964 -2.314 -7.075 1.00 88.25 71 PRO A O 1
ATOM 592 N N . GLN A 1 72 ? -3.074 -2.126 -9.121 1.00 87.06 72 GLN A N 1
ATOM 593 C CA . GLN A 1 72 ? -3.205 -0.665 -9.186 1.00 87.06 72 GLN A CA 1
ATOM 594 C C . GLN A 1 72 ? -4.665 -0.200 -9.100 1.00 87.06 72 GLN A C 1
ATOM 596 O O . GLN A 1 72 ? -4.951 0.772 -8.408 1.00 87.06 72 GLN A O 1
ATOM 601 N N . ASP A 1 73 ? -5.589 -0.905 -9.762 1.00 89.88 73 ASP A N 1
ATOM 602 C CA . ASP A 1 73 ? -7.017 -0.558 -9.731 1.00 89.88 73 ASP A CA 1
ATOM 603 C C . ASP A 1 73 ? -7.583 -0.735 -8.314 1.00 89.88 73 ASP A C 1
ATOM 605 O O . ASP A 1 73 ? -8.366 0.085 -7.838 1.00 89.88 73 ASP A O 1
ATOM 609 N N . LEU A 1 74 ? -7.148 -1.794 -7.624 1.00 91.00 74 LEU A N 1
ATOM 610 C CA . LEU A 1 74 ? -7.522 -2.081 -6.241 1.00 91.00 74 LEU A CA 1
ATOM 611 C C . LEU A 1 74 ? -6.972 -1.025 -5.285 1.00 91.00 74 LEU A C 1
ATOM 613 O O . LEU A 1 74 ? -7.731 -0.492 -4.479 1.00 91.00 74 LEU A O 1
ATOM 617 N N . TYR A 1 75 ? -5.684 -0.692 -5.410 1.00 88.38 75 TYR A N 1
ATOM 618 C CA . TYR A 1 75 ? -5.046 0.368 -4.636 1.00 88.38 75 TYR A CA 1
ATOM 619 C C . TYR A 1 75 ? -5.830 1.678 -4.779 1.00 88.38 75 TYR A C 1
ATOM 621 O O . TYR A 1 75 ? -6.312 2.214 -3.783 1.00 88.38 75 TYR A O 1
ATOM 629 N N . THR A 1 76 ? -6.046 2.154 -6.009 1.00 89.50 76 THR A N 1
ATOM 630 C CA . THR A 1 76 ? -6.771 3.409 -6.254 1.00 89.50 76 THR A CA 1
ATOM 631 C C . THR A 1 76 ? -8.192 3.365 -5.690 1.00 89.50 76 THR A C 1
ATOM 633 O O . THR A 1 76 ? -8.575 4.266 -4.951 1.00 89.50 76 THR A O 1
ATOM 636 N N . ALA A 1 77 ? -8.951 2.292 -5.938 1.00 92.94 77 ALA A N 1
ATOM 637 C CA . ALA A 1 77 ? -10.329 2.183 -5.458 1.00 92.94 77 ALA A CA 1
ATOM 638 C C . ALA A 1 77 ? -10.443 2.209 -3.923 1.00 92.94 77 ALA A C 1
ATOM 640 O O . ALA A 1 77 ? -11.385 2.791 -3.379 1.00 92.94 77 ALA A O 1
ATOM 641 N N . ILE A 1 78 ? -9.491 1.589 -3.220 1.00 91.06 78 ILE A N 1
ATOM 642 C CA . ILE A 1 78 ? -9.441 1.582 -1.756 1.00 91.06 78 ILE A CA 1
ATOM 643 C C . ILE A 1 78 ? -9.219 2.999 -1.219 1.00 91.06 78 ILE A C 1
ATOM 645 O O . ILE A 1 78 ? -9.953 3.430 -0.326 1.00 91.06 78 ILE A O 1
ATOM 649 N N . PHE A 1 79 ? -8.241 3.729 -1.764 1.00 88.38 79 PHE A N 1
ATOM 650 C CA . PHE A 1 79 ? -7.928 5.090 -1.320 1.00 88.38 79 PHE A CA 1
ATOM 651 C C . PHE A 1 79 ? -9.022 6.089 -1.670 1.00 88.38 79 PHE A C 1
ATOM 653 O O . PHE A 1 79 ? -9.440 6.835 -0.786 1.00 88.38 79 PHE A O 1
ATOM 660 N N . ASP A 1 80 ? -9.554 6.037 -2.892 1.00 91.94 80 ASP A N 1
ATOM 661 C CA . ASP A 1 80 ? -10.662 6.893 -3.321 1.00 91.94 80 ASP A CA 1
ATOM 662 C C . ASP A 1 80 ? -11.884 6.696 -2.415 1.00 91.94 80 ASP A C 1
ATOM 664 O O . ASP A 1 80 ? -12.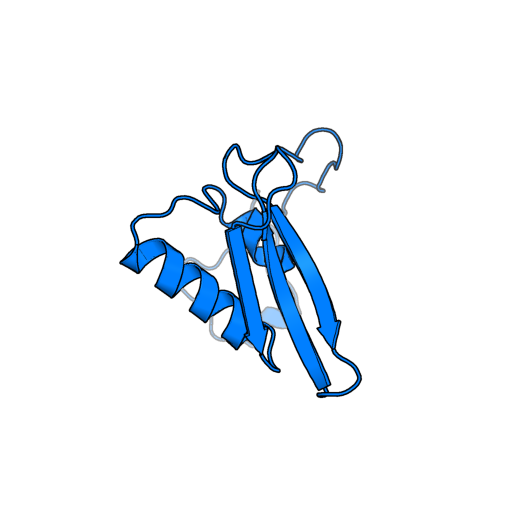525 7.657 -1.983 1.00 91.94 80 ASP A O 1
ATOM 668 N N . TYR A 1 81 ? -12.207 5.440 -2.077 1.00 94.00 81 TYR A N 1
ATOM 669 C CA . TYR A 1 81 ? -13.285 5.145 -1.137 1.00 94.00 81 TYR A CA 1
ATOM 670 C C . TYR A 1 81 ? -12.961 5.681 0.261 1.00 94.00 81 TYR A C 1
ATOM 672 O O . TYR A 1 81 ? -13.823 6.277 0.912 1.00 94.00 81 TYR A O 1
ATOM 680 N N . SER A 1 82 ? -11.733 5.464 0.737 1.00 89.88 82 SER A N 1
ATOM 681 C CA . SER A 1 82 ? -11.304 5.908 2.060 1.00 89.88 82 SER A CA 1
ATOM 682 C C . SER A 1 82 ? -11.422 7.427 2.196 1.00 89.88 82 SER A C 1
ATOM 684 O O . SER A 1 82 ? -12.030 7.901 3.152 1.00 89.88 82 SER A O 1
ATOM 686 N N . GLU A 1 83 ? -10.935 8.185 1.216 1.00 89.88 83 GLU A N 1
ATOM 687 C CA . GLU A 1 83 ? -11.008 9.647 1.184 1.00 89.88 83 GLU A CA 1
ATOM 688 C C . GLU A 1 83 ? -12.460 10.133 1.107 1.00 89.88 83 GLU A C 1
ATOM 690 O O . GLU A 1 83 ? -12.917 10.882 1.977 1.00 89.88 83 GLU A O 1
ATOM 695 N N . LYS A 1 84 ? -13.229 9.628 0.132 1.00 94.81 84 LYS A N 1
ATOM 696 C CA . LYS A 1 84 ? -14.635 10.005 -0.086 1.00 94.81 84 LYS A CA 1
ATOM 697 C C . LYS A 1 84 ? -15.513 9.782 1.145 1.00 94.81 84 LYS A C 1
ATOM 699 O O . LYS A 1 84 ? -16.482 10.511 1.355 1.00 94.81 84 LYS A O 1
ATOM 704 N N . HIS A 1 85 ? -15.208 8.758 1.938 1.00 92.56 85 HIS A N 1
ATOM 705 C CA . HIS A 1 85 ? -15.973 8.387 3.127 1.00 92.56 85 HIS A CA 1
ATOM 706 C C . HIS A 1 85 ? -15.284 8.765 4.444 1.00 92.56 85 HIS A C 1
ATOM 708 O O . HIS A 1 85 ? -15.725 8.306 5.503 1.00 92.56 85 HIS A O 1
ATOM 714 N N . SER A 1 86 ? -14.217 9.572 4.382 1.00 89.81 86 SER A N 1
ATOM 715 C CA . SER A 1 86 ? -13.423 10.016 5.535 1.00 89.81 86 SER A CA 1
ATOM 716 C C . SER A 1 86 ? -13.029 8.858 6.462 1.00 89.81 86 SER A C 1
ATOM 718 O O . SER A 1 86 ? -13.127 8.939 7.689 1.00 89.81 86 SER A O 1
ATOM 720 N N . LYS A 1 87 ? -12.638 7.731 5.863 1.00 86.88 87 LYS A N 1
ATOM 721 C CA . LYS A 1 87 ? -12.072 6.579 6.561 1.00 86.88 87 LYS A CA 1
ATOM 722 C C . LYS A 1 87 ? -10.563 6.761 6.666 1.00 86.88 87 LYS A C 1
ATOM 724 O O . LYS A 1 87 ? -9.912 7.186 5.720 1.00 86.88 87 LYS A O 1
ATOM 729 N N . ASN A 1 88 ? -10.017 6.377 7.814 1.00 80.75 88 ASN A N 1
ATOM 730 C CA . ASN A 1 88 ? -8.580 6.368 8.083 1.00 80.75 88 ASN A CA 1
ATOM 731 C C . ASN A 1 88 ? -8.089 4.916 8.160 1.00 80.75 88 ASN A C 1
ATOM 733 O O . ASN A 1 88 ? -7.584 4.489 9.195 1.00 80.75 88 ASN A O 1
ATOM 737 N N . TRP A 1 89 ? -8.337 4.128 7.106 1.00 83.06 89 TRP A N 1
ATOM 738 C CA . TRP A 1 89 ? -7.975 2.703 7.086 1.00 83.06 89 TRP A CA 1
ATOM 739 C C . TRP A 1 89 ? -6.464 2.481 7.062 1.00 83.06 89 TRP A C 1
ATOM 741 O O . TRP A 1 89 ? -5.983 1.561 7.713 1.00 83.06 89 TRP A O 1
ATOM 751 N N . PHE A 1 90 ? -5.728 3.352 6.374 1.00 78.06 90 PHE A N 1
ATOM 752 C CA . PHE A 1 90 ? -4.270 3.367 6.370 1.00 78.06 90 PHE A CA 1
ATOM 753 C C . PHE A 1 90 ? -3.818 4.761 6.784 1.00 78.06 90 PHE A C 1
ATOM 755 O O . PHE A 1 90 ? -4.024 5.727 6.050 1.00 78.06 90 PHE A O 1
ATOM 762 N N . LYS A 1 91 ? -3.240 4.885 7.975 1.00 73.56 91 LYS A N 1
ATOM 763 C CA . LYS A 1 91 ? -2.584 6.119 8.419 1.00 73.56 91 LYS A CA 1
ATOM 764 C C . LYS A 1 91 ? -1.124 6.144 8.000 1.00 73.56 91 LYS A C 1
ATOM 766 O O . LYS A 1 91 ? -0.538 7.223 7.908 1.00 73.56 91 LYS A O 1
ATOM 771 N N . ARG A 1 92 ? -0.540 4.977 7.715 1.00 69.56 92 ARG A N 1
ATOM 772 C CA . ARG A 1 92 ? 0.797 4.877 7.140 1.00 69.56 92 ARG A CA 1
ATOM 773 C C . ARG A 1 92 ? 0.757 4.438 5.677 1.00 69.56 92 ARG A C 1
ATOM 775 O O . ARG A 1 92 ? 0.244 3.375 5.339 1.00 69.56 92 ARG A O 1
ATOM 782 N N . LEU A 1 93 ? 1.348 5.255 4.806 1.00 66.88 93 LEU A N 1
ATOM 783 C CA . LEU A 1 93 ? 1.398 5.008 3.359 1.00 66.88 93 LEU A CA 1
ATOM 784 C C . LEU A 1 93 ? 2.199 3.746 2.989 1.00 66.88 93 LEU A C 1
ATOM 786 O O . LEU A 1 93 ? 1.918 3.112 1.977 1.00 66.88 93 LEU A O 1
ATOM 790 N N . ASP A 1 94 ? 3.162 3.344 3.820 1.00 64.38 94 ASP A N 1
ATOM 791 C CA . ASP A 1 94 ? 3.958 2.127 3.627 1.00 64.38 94 ASP A CA 1
ATOM 792 C C . ASP A 1 94 ? 3.148 0.838 3.831 1.00 64.38 94 ASP A C 1
ATOM 794 O O . ASP A 1 94 ? 3.480 -0.189 3.249 1.00 64.38 94 ASP A O 1
ATOM 798 N N . HIS A 1 95 ? 2.041 0.881 4.574 1.00 64.81 95 HIS A N 1
ATOM 799 C CA . HIS A 1 95 ? 1.153 -0.275 4.730 1.00 64.81 95 HIS A CA 1
ATOM 800 C C . HIS A 1 95 ? 0.302 -0.535 3.487 1.00 64.81 95 HIS A C 1
ATOM 802 O O . HIS A 1 95 ? 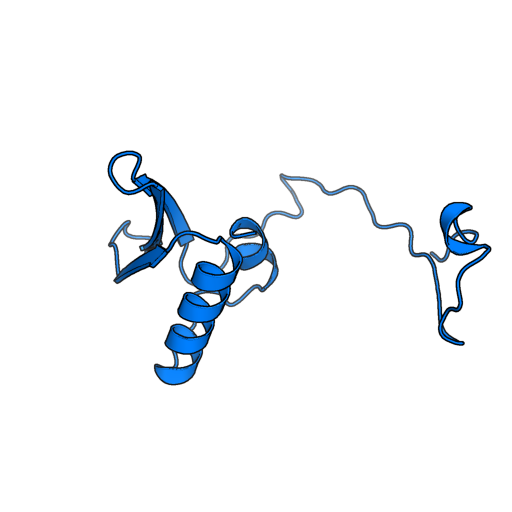-0.134 -1.660 3.252 1.00 64.81 95 HIS A O 1
ATOM 808 N N . ALA A 1 96 ? 0.113 0.486 2.657 1.00 62.09 96 ALA A N 1
ATOM 809 C CA . ALA A 1 96 ? -0.564 0.342 1.385 1.00 62.09 96 ALA A CA 1
ATOM 810 C C . ALA A 1 96 ? 0.360 -0.087 0.241 1.00 62.09 96 ALA A C 1
ATOM 812 O O . ALA A 1 96 ? -0.123 -0.584 -0.774 1.00 62.09 96 ALA A O 1
ATOM 813 N N . ALA A 1 97 ? 1.680 0.043 0.416 1.00 60.16 97 ALA A N 1
ATOM 814 C CA . ALA A 1 97 ? 2.662 -0.419 -0.562 1.00 60.16 97 ALA A CA 1
ATOM 815 C C . ALA A 1 97 ? 2.621 -1.946 -0.767 1.00 60.16 97 ALA A C 1
ATOM 817 O O . ALA A 1 97 ? 2.982 -2.418 -1.836 1.00 60.16 97 ALA A O 1
ATOM 818 N N . TYR A 1 98 ? 2.114 -2.715 0.207 1.00 60.34 98 TYR A N 1
ATOM 819 C CA . TYR A 1 98 ? 1.920 -4.170 0.091 1.00 60.34 98 TYR A CA 1
ATOM 820 C C . TYR A 1 98 ? 0.801 -4.588 -0.879 1.00 60.34 98 TYR A C 1
ATOM 822 O O . TYR A 1 98 ? 0.612 -5.780 -1.116 1.00 60.34 98 TYR A O 1
ATOM 830 N N . LEU A 1 99 ? 0.043 -3.631 -1.422 1.00 59.44 99 LEU A N 1
ATOM 831 C CA . LEU A 1 99 ? -0.994 -3.875 -2.426 1.00 59.44 99 LEU A CA 1
ATOM 832 C C . LEU A 1 99 ? -0.475 -3.744 -3.871 1.00 59.44 99 LEU A C 1
ATOM 834 O O . LEU A 1 99 ? -1.282 -3.864 -4.789 1.00 59.44 99 LEU A O 1
ATOM 838 N N . GLY A 1 100 ? 0.823 -3.472 -4.075 1.00 43.00 100 GLY A N 1
ATOM 839 C CA . GLY A 1 100 ? 1.474 -3.294 -5.382 1.00 43.00 100 GLY A CA 1
ATOM 840 C C . GLY A 1 100 ? 2.529 -4.348 -5.680 1.00 43.00 100 GLY A C 1
ATOM 841 O O . GLY A 1 100 ? 3.447 -4.504 -4.848 1.00 43.00 100 GLY A O 1
#

pLDDT: mean 84.65, std 10.69, range [43.0, 96.31]